Protein AF-A0A971I5K2-F1 (afdb_monomer_lite)

Radius of gyration: 12.91 Å; chains: 1; bounding box: 25×32×32 Å

Foldseek 3Di:
DPQPPLPQQDPVGGNPVSQVVCQVPPQCVVCCVPPVDNDRGDDCRVVDPDPDNPHDD

Sequence (57 aa):
MRRCPAGAITPEGHDKEKCLQYQREVIAKICRERYGYDGYSACGLCQTGVPCESGIP

pLDDT: mean 91.86, std 6.63, range [58.5, 97.5]

Structure (mmCIF, N/CA/C/O backbone):
data_AF-A0A971I5K2-F1
#
_entry.id   AF-A0A971I5K2-F1
#
loop_
_atom_site.group_PDB
_atom_site.id
_atom_site.type_symbol
_atom_site.label_atom_id
_atom_site.label_alt_id
_atom_site.label_comp_id
_atom_site.label_asym_id
_atom_site.label_entity_id
_atom_site.label_seq_id
_atom_site.pdbx_PDB_ins_code
_atom_site.Cartn_x
_atom_site.Cartn_y
_atom_site.Cartn_z
_atom_site.occupancy
_atom_site.B_iso_or_equiv
_atom_site.auth_seq_id
_atom_site.auth_comp_id
_atom_site.auth_asym_id
_atom_site.auth_atom_id
_atom_site.pdbx_PDB_model_num
ATOM 1 N N . MET A 1 1 ? -12.341 1.350 7.582 1.00 58.50 1 MET A N 1
ATOM 2 C CA . MET A 1 1 ? -11.584 0.093 7.399 1.00 58.50 1 MET A CA 1
ATOM 3 C C . MET A 1 1 ? -12.039 -0.684 6.161 1.00 58.50 1 MET A C 1
ATOM 5 O O . MET A 1 1 ? -12.556 -1.784 6.251 1.00 58.50 1 MET A O 1
ATOM 9 N N . ARG A 1 2 ? -11.897 -0.078 4.977 1.00 75.94 2 ARG A N 1
ATOM 10 C CA . ARG A 1 2 ? -12.180 -0.724 3.677 1.00 75.94 2 ARG A CA 1
ATOM 11 C C . ARG A 1 2 ? -11.052 -0.523 2.659 1.00 75.94 2 ARG A C 1
ATOM 13 O O . ARG A 1 2 ? -11.009 -1.208 1.653 1.00 75.94 2 ARG A O 1
ATOM 20 N N . ARG A 1 3 ? -10.131 0.410 2.936 1.00 86.00 3 ARG A N 1
ATOM 21 C CA . ARG A 1 3 ? -9.043 0.797 2.029 1.00 86.00 3 ARG A CA 1
ATOM 22 C C . ARG A 1 3 ? -7.809 -0.098 2.110 1.00 86.00 3 ARG A C 1
ATOM 24 O O . ARG A 1 3 ? -6.989 -0.057 1.209 1.00 86.00 3 ARG A O 1
ATOM 31 N N . CYS A 1 4 ? -7.636 -0.862 3.192 1.00 94.50 4 CYS A N 1
ATOM 32 C CA . CYS A 1 4 ? -6.504 -1.776 3.312 1.00 94.50 4 CYS A CA 1
ATOM 33 C C . CYS A 1 4 ? -6.861 -3.106 2.627 1.00 94.50 4 CYS A C 1
ATOM 35 O O . CYS A 1 4 ? -7.644 -3.860 3.207 1.00 94.50 4 CYS A O 1
ATOM 37 N N . PRO A 1 5 ? -6.294 -3.425 1.448 1.00 94.31 5 PRO A N 1
ATOM 38 C CA . PRO A 1 5 ? -6.590 -4.680 0.752 1.00 94.31 5 PRO A CA 1
ATOM 39 C C . PRO A 1 5 ? -6.082 -5.905 1.522 1.00 94.31 5 PRO A C 1
ATOM 41 O O . PRO A 1 5 ? -6.668 -6.975 1.436 1.00 94.31 5 PRO A O 1
ATOM 44 N N . ALA A 1 6 ? -5.036 -5.732 2.335 1.00 95.75 6 ALA A N 1
ATOM 45 C CA . ALA A 1 6 ? -4.509 -6.777 3.205 1.00 95.75 6 ALA A CA 1
ATOM 46 C C . ALA A 1 6 ? -5.367 -7.009 4.461 1.00 95.75 6 ALA A C 1
ATOM 48 O O . ALA A 1 6 ? -5.099 -7.933 5.221 1.00 95.75 6 ALA A O 1
ATOM 49 N N . GLY A 1 7 ? -6.347 -6.145 4.757 1.00 95.12 7 GLY A N 1
ATOM 50 C CA . GLY A 1 7 ? -7.073 -6.188 6.029 1.00 95.12 7 GLY A CA 1
ATOM 51 C C . GLY A 1 7 ? -6.143 -6.085 7.246 1.00 95.12 7 GLY A C 1
ATOM 52 O O . GLY A 1 7 ? -6.318 -6.829 8.204 1.00 95.12 7 GLY A O 1
ATOM 53 N N . ALA A 1 8 ? -5.112 -5.237 7.166 1.00 96.56 8 ALA A N 1
ATOM 54 C CA . ALA A 1 8 ? -4.104 -5.016 8.210 1.00 96.56 8 ALA A CA 1
ATOM 55 C C . ALA A 1 8 ? -4.410 -3.801 9.108 1.00 96.56 8 ALA A C 1
ATOM 57 O O . ALA A 1 8 ? -3.643 -3.474 10.004 1.00 96.56 8 ALA A O 1
ATOM 58 N N . ILE A 1 9 ? -5.513 -3.095 8.860 1.00 94.31 9 ILE A N 1
ATOM 59 C CA . ILE A 1 9 ? -5.972 -1.981 9.696 1.00 94.31 9 ILE A CA 1
ATOM 60 C C . ILE A 1 9 ? -7.287 -2.404 10.318 1.00 94.31 9 ILE A C 1
ATOM 62 O O . ILE A 1 9 ? -8.179 -2.813 9.582 1.00 94.31 9 ILE A O 1
ATOM 66 N N . THR A 1 10 ? -7.371 -2.282 11.637 1.00 91.12 10 THR A N 1
ATOM 67 C CA . THR A 1 10 ? -8.483 -2.654 12.517 1.00 91.12 10 THR A CA 1
ATOM 68 C C . THR A 1 10 ? -8.851 -1.487 13.444 1.00 91.12 10 THR A C 1
ATOM 70 O O . THR A 1 10 ? -8.039 -0.559 13.543 1.00 91.12 10 THR A O 1
ATOM 73 N N . PRO A 1 11 ? -10.036 -1.440 14.095 1.00 93.19 11 PRO A N 1
ATOM 74 C CA . PRO A 1 11 ? -10.266 -0.468 15.169 1.00 93.19 11 PRO A CA 1
ATOM 75 C C . PRO A 1 11 ? -9.213 -0.546 16.285 1.00 93.19 11 PRO A C 1
ATOM 77 O O . PRO A 1 11 ? -8.902 0.463 16.906 1.00 93.19 11 PRO A O 1
ATOM 80 N N . GLU A 1 12 ? -8.637 -1.727 16.494 1.00 93.12 12 GLU A N 1
ATOM 81 C CA . GLU A 1 12 ? -7.606 -2.037 17.482 1.00 93.12 12 GLU A CA 1
ATOM 82 C C . GLU A 1 12 ? -6.210 -1.558 17.053 1.00 93.12 12 GLU A C 1
ATOM 84 O O . GLU A 1 12 ? -5.302 -1.467 17.877 1.00 93.12 12 GLU A O 1
ATOM 89 N N . GLY A 1 13 ? -6.024 -1.215 15.774 1.00 94.44 13 GLY A N 1
ATOM 90 C CA . GLY A 1 13 ? -4.787 -0.634 15.265 1.00 94.44 13 GLY A CA 1
ATOM 91 C C . GLY A 1 13 ? -4.325 -1.208 13.929 1.00 94.44 13 GLY A C 1
ATOM 92 O O . GLY A 1 13 ? -5.091 -1.781 13.153 1.00 94.44 13 GLY A O 1
ATOM 93 N N . HIS A 1 14 ? -3.043 -1.002 13.631 1.00 95.31 14 HIS A N 1
ATOM 94 C CA . HIS A 1 14 ? -2.417 -1.395 12.370 1.00 95.31 14 HIS A CA 1
ATOM 95 C C . HIS A 1 14 ? -1.450 -2.559 12.600 1.00 95.31 14 HIS A C 1
ATOM 97 O O . HIS A 1 14 ? -0.368 -2.362 13.150 1.00 95.31 14 HIS A O 1
ATOM 103 N N . ASP A 1 15 ? -1.816 -3.737 12.104 1.00 97.25 15 ASP A N 1
ATOM 104 C CA . ASP A 1 15 ? -0.953 -4.912 12.025 1.00 97.25 15 ASP A CA 1
ATOM 105 C C . ASP A 1 15 ? 0.174 -4.672 11.006 1.00 97.25 15 ASP A C 1
ATOM 107 O O . ASP A 1 15 ? -0.010 -4.715 9.782 1.00 97.25 15 ASP A O 1
ATOM 111 N N . LYS A 1 16 ? 1.358 -4.345 11.523 1.00 96.19 16 LYS A N 1
ATOM 112 C CA . LYS A 1 16 ? 2.522 -3.999 10.704 1.00 96.19 16 LYS A CA 1
ATOM 113 C C . LYS A 1 16 ? 3.123 -5.207 10.000 1.00 96.19 16 LYS A C 1
ATOM 115 O O . LYS A 1 16 ? 3.649 -5.037 8.902 1.00 96.19 16 LYS A O 1
ATOM 120 N N . GLU A 1 17 ? 3.022 -6.395 10.584 1.00 97.50 17 GLU A N 1
ATOM 121 C CA . GLU A 1 17 ? 3.575 -7.619 10.004 1.00 97.50 17 GLU A CA 1
ATOM 122 C C . GLU A 1 17 ? 2.762 -8.038 8.780 1.00 97.50 17 GLU A C 1
ATOM 124 O O . GLU A 1 17 ? 3.319 -8.194 7.691 1.00 97.50 17 GLU A O 1
ATOM 129 N N . LYS A 1 18 ? 1.431 -8.071 8.903 1.00 96.81 18 LYS A N 1
ATOM 130 C CA . LYS A 1 18 ? 0.527 -8.365 7.782 1.00 96.81 18 LYS A CA 1
ATOM 131 C C . LYS A 1 18 ? 0.637 -7.331 6.660 1.00 96.81 18 LYS A C 1
ATOM 133 O O . LYS A 1 18 ? 0.618 -7.669 5.474 1.00 96.81 18 LYS A O 1
ATOM 138 N N . CYS A 1 19 ? 0.785 -6.055 7.018 1.00 97.12 19 CYS A N 1
ATOM 139 C CA . CYS A 1 19 ? 1.008 -4.980 6.052 1.00 97.12 19 CYS A CA 1
ATOM 140 C C . CYS A 1 19 ? 2.347 -5.133 5.312 1.00 97.12 19 CYS A C 1
ATOM 142 O O . CYS A 1 19 ? 2.416 -4.931 4.097 1.00 97.12 19 CYS A O 1
ATOM 144 N N . LEU A 1 20 ? 3.417 -5.501 6.021 1.00 96.38 20 LEU A N 1
ATOM 145 C CA . LEU A 1 20 ? 4.734 -5.741 5.431 1.00 96.38 20 LEU A CA 1
ATOM 146 C C . LEU A 1 20 ? 4.724 -6.958 4.502 1.00 96.38 20 LEU A C 1
ATOM 148 O O . LEU A 1 20 ? 5.279 -6.884 3.405 1.00 96.38 20 LEU A O 1
ATOM 152 N N . GLN A 1 21 ? 4.061 -8.044 4.901 1.00 97.00 21 GLN A N 1
ATOM 153 C CA . GLN A 1 21 ? 3.922 -9.238 4.072 1.00 97.00 21 GLN A CA 1
ATOM 154 C C . GLN A 1 21 ? 3.232 -8.909 2.743 1.00 97.00 21 GLN A C 1
ATOM 156 O O . GLN A 1 21 ? 3.775 -9.192 1.676 1.00 97.00 21 GLN A O 1
ATOM 161 N N . TYR A 1 22 ? 2.102 -8.198 2.789 1.00 96.81 22 TYR A N 1
ATOM 162 C CA . TYR A 1 22 ? 1.397 -7.770 1.580 1.00 96.81 22 TYR A CA 1
ATOM 163 C C . TYR A 1 22 ? 2.260 -6.878 0.668 1.00 96.81 22 TYR A C 1
ATOM 165 O O . TYR A 1 22 ? 2.215 -7.004 -0.557 1.00 96.81 22 TYR A O 1
ATOM 173 N N . GLN A 1 23 ? 3.085 -5.993 1.240 1.00 96.50 23 GLN A N 1
ATOM 174 C CA . GLN A 1 23 ? 4.004 -5.158 0.457 1.00 96.50 23 GLN A CA 1
ATOM 175 C C . GLN A 1 23 ? 5.087 -5.979 -0.259 1.00 96.50 23 GLN A C 1
ATOM 177 O 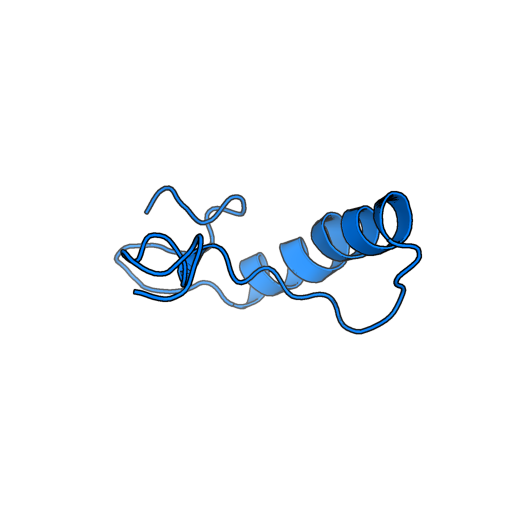O . GLN A 1 23 ? 5.398 -5.698 -1.417 1.00 96.50 23 GLN A O 1
ATOM 182 N N . ARG A 1 24 ? 5.639 -6.998 0.407 1.00 95.06 24 ARG A N 1
ATOM 183 C CA . ARG A 1 24 ? 6.696 -7.859 -0.146 1.00 95.06 24 ARG A CA 1
ATOM 184 C C . ARG A 1 24 ? 6.179 -8.852 -1.180 1.00 95.06 24 ARG A C 1
ATOM 186 O O . ARG A 1 24 ? 6.852 -9.085 -2.174 1.00 95.06 24 ARG A O 1
ATOM 193 N N . GLU A 1 25 ? 5.007 -9.432 -0.951 1.00 94.81 25 GLU A N 1
ATOM 194 C CA . GLU A 1 25 ? 4.491 -10.518 -1.790 1.00 94.81 25 GLU A CA 1
ATOM 195 C C . GLU A 1 25 ? 3.617 -10.008 -2.941 1.00 94.81 25 GLU A C 1
ATOM 197 O O . GLU A 1 25 ? 3.699 -10.518 -4.057 1.00 94.81 25 GLU A O 1
ATOM 202 N N . VAL A 1 26 ? 2.792 -8.985 -2.691 1.00 96.75 26 VAL A N 1
ATOM 203 C CA . VAL A 1 26 ? 1.793 -8.510 -3.660 1.00 96.75 26 VAL A CA 1
ATOM 204 C C . VAL A 1 26 ? 2.242 -7.221 -4.333 1.00 96.75 26 VAL A C 1
ATOM 206 O O . VAL A 1 26 ? 2.308 -7.160 -5.561 1.00 96.75 26 VAL A O 1
ATOM 209 N N . ILE A 1 27 ? 2.578 -6.187 -3.557 1.00 96.44 27 ILE A N 1
ATOM 210 C CA . ILE A 1 27 ? 2.929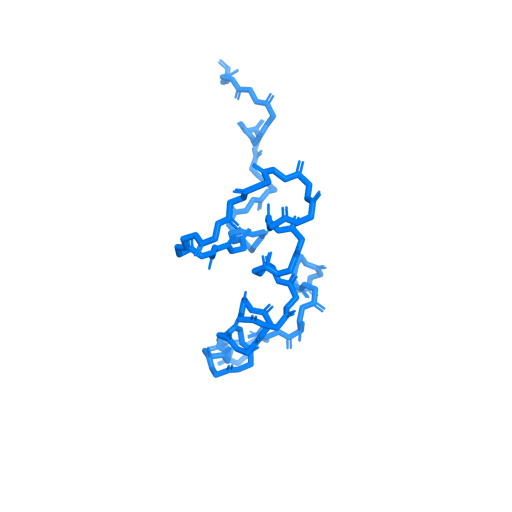 -4.882 -4.140 1.00 96.44 27 ILE A CA 1
ATOM 211 C C . ILE A 1 27 ? 4.238 -4.958 -4.925 1.00 96.44 27 ILE A C 1
ATOM 213 O O . ILE A 1 27 ? 4.273 -4.464 -6.047 1.00 96.44 27 ILE A O 1
ATOM 217 N N . ALA A 1 28 ? 5.276 -5.615 -4.397 1.00 96.19 28 ALA A N 1
ATOM 218 C CA . ALA A 1 28 ? 6.547 -5.782 -5.110 1.00 96.19 28 ALA A CA 1
ATOM 219 C C . ALA A 1 28 ? 6.351 -6.426 -6.492 1.00 96.19 28 ALA A C 1
ATOM 221 O O . ALA A 1 28 ? 6.875 -5.937 -7.492 1.00 96.19 28 ALA A O 1
ATOM 222 N N . LYS A 1 29 ? 5.521 -7.477 -6.564 1.00 96.06 29 LYS A N 1
ATOM 223 C CA . LYS A 1 29 ? 5.174 -8.149 -7.820 1.00 96.06 29 LYS A CA 1
ATOM 224 C C . LYS A 1 29 ? 4.466 -7.202 -8.791 1.00 96.06 29 LYS A C 1
ATOM 226 O O . LYS A 1 29 ? 4.879 -7.096 -9.940 1.00 96.06 29 LYS A O 1
ATOM 231 N N . ILE A 1 30 ? 3.444 -6.478 -8.329 1.00 96.00 30 ILE A N 1
ATOM 232 C CA . ILE A 1 30 ? 2.713 -5.506 -9.157 1.00 96.00 30 ILE A CA 1
ATOM 233 C C . ILE A 1 30 ? 3.653 -4.408 -9.670 1.00 96.00 30 ILE A C 1
ATOM 235 O O . ILE A 1 30 ? 3.573 -4.038 -10.841 1.00 96.00 30 ILE A O 1
ATOM 239 N N . CYS A 1 31 ? 4.543 -3.893 -8.818 1.00 95.81 31 CYS A N 1
ATOM 240 C CA . CYS A 1 31 ? 5.509 -2.861 -9.185 1.00 95.81 31 CYS A CA 1
ATOM 241 C C . CYS A 1 31 ? 6.473 -3.336 -10.276 1.00 95.81 31 CYS A C 1
ATOM 243 O O . CYS A 1 31 ? 6.676 -2.624 -11.263 1.00 95.81 31 CYS A O 1
ATOM 245 N N . ARG A 1 32 ? 6.999 -4.556 -10.140 1.00 96.12 32 ARG A N 1
ATOM 246 C CA . ARG A 1 32 ? 7.843 -5.185 -11.158 1.00 96.12 32 ARG A CA 1
ATOM 247 C C . ARG A 1 32 ? 7.089 -5.367 -12.470 1.00 96.12 32 ARG A C 1
ATOM 249 O O . ARG A 1 32 ? 7.561 -4.928 -13.510 1.00 96.12 32 ARG A O 1
ATOM 256 N N . GLU A 1 33 ? 5.913 -5.988 -12.426 1.00 97.31 33 GLU A N 1
ATOM 257 C CA . GLU A 1 33 ? 5.162 -6.365 -13.629 1.00 97.31 33 GLU A CA 1
ATOM 258 C C . GLU A 1 33 ? 4.606 -5.157 -14.392 1.00 97.31 33 GLU A C 1
ATOM 260 O O . GLU A 1 33 ? 4.592 -5.165 -15.620 1.00 97.31 33 GLU A O 1
ATOM 265 N N . ARG A 1 34 ? 4.144 -4.115 -13.689 1.00 96.81 34 ARG A N 1
ATOM 266 C CA . ARG A 1 34 ? 3.529 -2.940 -14.330 1.00 96.81 34 ARG A CA 1
ATOM 267 C C . ARG A 1 34 ? 4.518 -1.843 -14.680 1.00 96.81 34 ARG A C 1
ATOM 269 O O . ARG A 1 34 ? 4.290 -1.124 -15.647 1.00 96.81 34 ARG A O 1
ATOM 276 N N . TYR A 1 35 ? 5.564 -1.679 -13.875 1.00 94.75 35 TYR A N 1
ATOM 277 C CA . TYR A 1 35 ? 6.446 -0.514 -13.953 1.00 94.75 35 TYR A CA 1
ATOM 278 C C . TYR A 1 35 ? 7.925 -0.883 -14.102 1.00 94.75 35 TYR A C 1
ATOM 280 O O . TYR A 1 35 ? 8.756 0.017 -14.170 1.00 94.75 35 TYR A O 1
ATOM 288 N N . GLY A 1 36 ? 8.277 -2.175 -14.135 1.00 96.12 36 GLY A N 1
ATOM 289 C CA . GLY A 1 36 ? 9.674 -2.617 -14.187 1.00 96.12 36 GLY A CA 1
ATOM 290 C C . GLY A 1 36 ? 10.481 -2.219 -12.949 1.00 96.12 36 GLY A C 1
ATOM 291 O O . GLY A 1 36 ? 11.698 -2.081 -13.030 1.00 96.12 36 GLY A O 1
ATOM 292 N N . TYR A 1 37 ? 9.813 -1.973 -11.817 1.00 94.56 37 TYR A N 1
ATOM 293 C CA . TYR A 1 37 ? 10.448 -1.479 -10.599 1.00 94.56 37 TYR A CA 1
ATOM 294 C C . TYR A 1 37 ? 10.669 -2.600 -9.581 1.00 94.56 37 TYR A C 1
ATOM 296 O O . TYR A 1 37 ? 9.709 -3.187 -9.084 1.00 94.56 37 TYR A 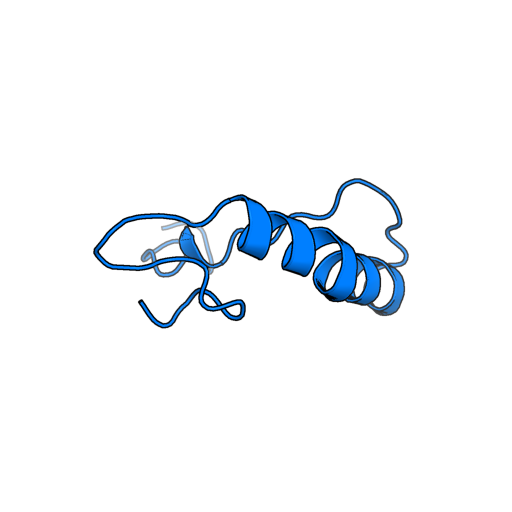O 1
ATOM 304 N N . ASP A 1 38 ? 11.937 -2.826 -9.231 1.00 92.00 38 ASP A N 1
ATOM 305 C CA . ASP A 1 38 ? 12.394 -3.859 -8.287 1.00 92.00 38 ASP A CA 1
ATOM 306 C C . ASP A 1 38 ? 12.949 -3.309 -6.965 1.00 92.00 38 ASP A C 1
ATOM 308 O O . ASP A 1 38 ? 13.559 -4.037 -6.180 1.00 92.00 38 ASP A O 1
ATOM 312 N N . GLY A 1 39 ? 12.766 -2.013 -6.714 1.00 89.19 39 GLY A N 1
ATOM 313 C CA . GLY A 1 39 ? 13.201 -1.376 -5.475 1.00 89.19 39 GLY A CA 1
ATOM 314 C C . GLY A 1 39 ? 12.213 -1.550 -4.319 1.00 89.19 39 GLY A C 1
ATOM 315 O O . GLY A 1 39 ? 11.385 -2.458 -4.285 1.00 89.19 39 GLY A O 1
ATOM 316 N N . TYR A 1 40 ? 12.29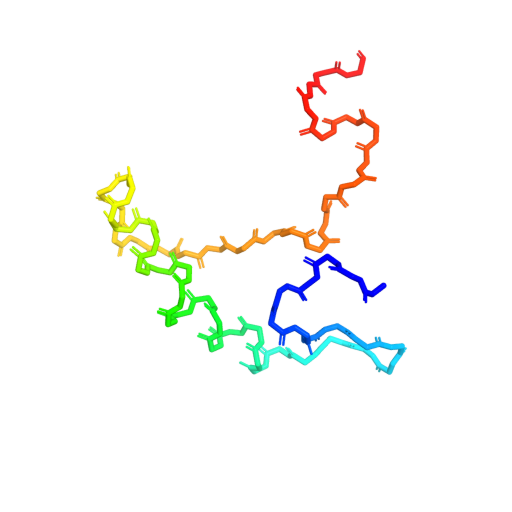9 -0.646 -3.343 1.00 87.06 40 TYR A N 1
ATOM 317 C CA . TYR A 1 40 ? 11.426 -0.665 -2.174 1.00 87.06 40 TYR A CA 1
ATOM 318 C C . TYR A 1 40 ? 9.973 -0.344 -2.551 1.00 87.06 40 TYR A C 1
ATOM 320 O O . TYR A 1 40 ? 9.634 0.783 -2.912 1.00 87.06 40 TYR A O 1
ATOM 328 N N . SER A 1 41 ? 9.102 -1.340 -2.438 1.00 87.00 41 SER A N 1
ATOM 329 C CA . SER A 1 41 ? 7.674 -1.232 -2.725 1.00 87.00 41 SER A CA 1
ATOM 330 C C . SER 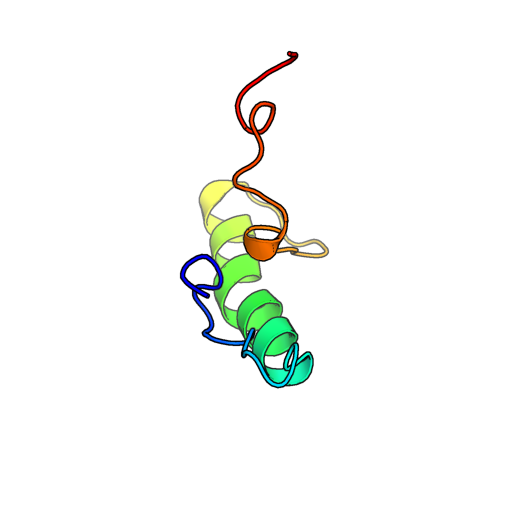A 1 41 ? 6.867 -0.798 -1.499 1.00 87.00 41 SER A C 1
ATOM 332 O O . SER A 1 41 ? 6.961 -1.405 -0.432 1.00 87.00 41 SER A O 1
ATOM 334 N N . ALA A 1 42 ? 6.005 0.207 -1.681 1.00 90.44 42 ALA A N 1
ATOM 335 C CA . ALA A 1 42 ? 5.077 0.712 -0.670 1.00 90.44 42 ALA A CA 1
ATOM 336 C C . ALA A 1 42 ? 3.631 0.743 -1.195 1.00 90.44 42 ALA A C 1
ATOM 338 O O . ALA A 1 42 ? 3.403 0.892 -2.392 1.00 90.44 42 ALA A O 1
ATOM 339 N N . CYS A 1 43 ? 2.644 0.600 -0.300 1.00 93.62 43 CYS A N 1
ATOM 340 C CA . CYS A 1 43 ? 1.218 0.554 -0.669 1.00 93.62 43 CYS A CA 1
ATOM 341 C C . CYS A 1 43 ? 0.495 1.909 -0.540 1.00 93.62 43 CYS A C 1
ATOM 343 O O . CYS A 1 43 ? -0.179 2.343 -1.466 1.00 93.62 43 CYS A O 1
ATOM 345 N N . GLY A 1 44 ? 0.577 2.569 0.622 1.00 91.25 44 GLY A N 1
ATOM 346 C CA . GLY A 1 44 ? 0.005 3.908 0.856 1.00 91.25 44 GLY A CA 1
ATOM 347 C C . GLY A 1 44 ? -1.531 4.045 0.857 1.00 91.25 44 GLY A C 1
ATOM 348 O O . GLY A 1 44 ? -2.033 5.024 1.397 1.00 91.25 44 GLY A O 1
ATOM 349 N N . LEU A 1 45 ? -2.305 3.074 0.352 1.00 92.12 45 LEU A N 1
ATOM 350 C CA . LEU A 1 45 ? -3.772 3.170 0.165 1.00 92.12 45 LEU A CA 1
ATOM 351 C C . LEU A 1 45 ? -4.583 3.518 1.426 1.00 92.12 45 LEU A C 1
ATOM 353 O O . LEU A 1 45 ? -5.697 4.031 1.357 1.00 92.12 45 LEU A O 1
ATOM 357 N N . CYS A 1 46 ? -4.060 3.236 2.618 1.00 91.88 46 CYS A N 1
ATOM 358 C CA . CYS A 1 46 ? -4.734 3.635 3.849 1.00 91.88 46 CYS A CA 1
ATOM 359 C C . CYS A 1 46 ? -4.717 5.154 4.089 1.00 91.88 46 CYS A C 1
ATOM 361 O O . CYS A 1 46 ? -5.638 5.656 4.744 1.00 91.88 46 CYS A O 1
ATOM 363 N N . GLN A 1 47 ? -3.722 5.854 3.535 1.00 88.19 47 GLN A N 1
ATOM 364 C CA . GLN A 1 47 ? -3.500 7.299 3.639 1.00 88.19 47 GLN A CA 1
ATOM 365 C C . GLN A 1 47 ? -4.168 8.100 2.507 1.00 88.19 47 GLN A C 1
ATOM 367 O O . GLN A 1 47 ? -4.065 9.322 2.497 1.00 88.19 47 GLN A O 1
ATOM 372 N N . THR A 1 48 ? -4.863 7.438 1.577 1.00 87.06 48 THR A N 1
ATOM 373 C CA . THR A 1 48 ? -5.650 8.091 0.520 1.00 87.06 48 THR A CA 1
ATOM 374 C C . THR A 1 48 ? -7.119 8.278 0.948 1.00 87.06 48 THR A C 1
ATOM 376 O O . THR A 1 48 ? -7.498 7.990 2.091 1.00 87.06 48 THR A O 1
ATOM 379 N N . GLY A 1 49 ? -7.967 8.762 0.042 1.00 83.25 49 GLY A N 1
ATOM 380 C CA . GLY A 1 49 ? -9.370 9.118 0.265 1.00 83.25 49 GLY A CA 1
ATOM 381 C C . GLY A 1 49 ? -9.552 10.548 0.768 1.00 83.25 49 GLY A C 1
ATOM 382 O O . GLY A 1 49 ? -10.511 10.820 1.490 1.00 83.25 49 GLY A O 1
ATOM 383 N N . VAL A 1 50 ? -8.593 11.427 0.472 1.00 86.62 50 VAL A N 1
ATOM 384 C CA . VAL A 1 50 ? -8.631 12.857 0.807 1.00 86.62 50 VAL A CA 1
ATOM 385 C C . VAL A 1 50 ? -9.056 13.666 -0.422 1.00 86.62 50 VAL A C 1
ATOM 387 O O . VAL A 1 50 ? -8.804 13.212 -1.536 1.00 86.62 50 VAL A O 1
ATOM 390 N N . PRO A 1 51 ? -9.642 14.870 -0.269 1.00 89.19 51 PRO A N 1
ATOM 391 C CA . PRO A 1 51 ? -10.139 15.649 -1.409 1.00 89.19 51 PRO A CA 1
ATOM 392 C C . PRO A 1 51 ? -9.099 15.927 -2.507 1.00 89.19 51 PRO A C 1
ATOM 394 O O . PRO A 1 51 ? -9.459 16.092 -3.664 1.00 89.19 51 PRO A O 1
ATOM 397 N N . CYS A 1 52 ? -7.813 15.950 -2.150 1.00 89.56 52 CYS A N 1
ATOM 398 C CA . CYS A 1 52 ? -6.695 16.205 -3.057 1.00 89.56 52 CYS A CA 1
ATOM 399 C C . CYS A 1 52 ? -6.011 14.939 -3.606 1.00 89.56 52 CYS A C 1
ATOM 401 O O . CYS A 1 52 ? -4.938 15.023 -4.194 1.00 89.56 52 CYS A O 1
ATOM 403 N N . GLU A 1 53 ? -6.576 13.745 -3.412 1.00 88.88 53 GLU A N 1
ATOM 404 C CA . GLU A 1 53 ? -5.898 12.499 -3.803 1.00 88.88 53 GLU A CA 1
ATOM 405 C C . GLU A 1 53 ? -5.714 12.331 -5.321 1.00 88.88 53 GLU A C 1
ATOM 407 O O . GLU A 1 53 ? -4.837 11.585 -5.753 1.00 88.88 53 GLU A O 1
ATOM 412 N N . SER A 1 54 ? -6.526 13.021 -6.127 1.00 88.12 54 SER A N 1
ATOM 413 C CA . SER A 1 54 ? -6.510 12.949 -7.592 1.00 88.12 54 SER A CA 1
ATOM 414 C C . SER A 1 54 ? -5.926 14.189 -8.275 1.00 88.12 54 SER A C 1
ATOM 416 O O . SER A 1 54 ? -5.878 14.229 -9.503 1.00 88.12 54 SER A O 1
ATOM 418 N N . GLY A 1 55 ? -5.513 15.214 -7.522 1.00 86.38 55 GLY A N 1
ATOM 419 C CA . GLY A 1 55 ? -5.039 16.475 -8.090 1.00 86.38 55 GLY A CA 1
ATOM 420 C C . GLY A 1 55 ? -4.772 17.562 -7.051 1.00 86.38 55 GLY A C 1
ATOM 421 O O . GLY A 1 55 ? -5.077 17.411 -5.869 1.00 86.38 55 GLY A O 1
ATOM 422 N N . ILE A 1 56 ? -4.184 18.669 -7.508 1.00 85.88 56 ILE A N 1
ATOM 423 C CA . ILE A 1 56 ? -3.997 19.872 -6.686 1.00 85.88 56 ILE A CA 1
ATOM 424 C C . ILE A 1 56 ? -5.390 20.417 -6.302 1.00 85.88 56 ILE A C 1
ATOM 426 O O . ILE A 1 56 ? -6.247 20.448 -7.188 1.00 85.88 56 ILE A O 1
ATOM 430 N N . PRO A 1 57 ? -5.624 20.796 -5.025 1.00 75.94 57 PRO A N 1
ATOM 431 C CA . PRO A 1 57 ? -6.883 21.403 -4.588 1.00 75.94 57 PRO A CA 1
ATOM 432 C C . PRO A 1 57 ? -7.280 22.646 -5.386 1.00 75.94 5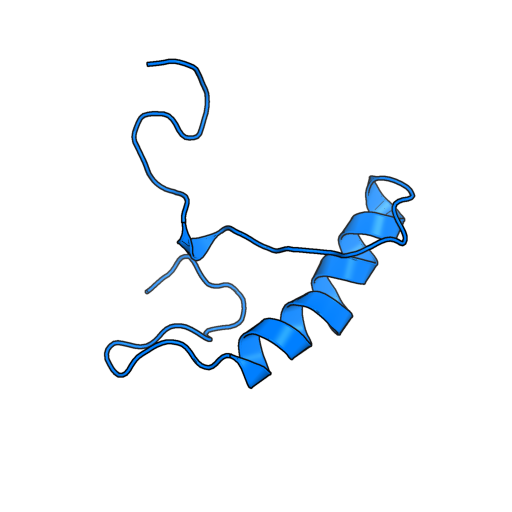7 PRO A C 1
ATOM 434 O O . PRO A 1 57 ? -6.371 23.444 -5.718 1.00 75.94 57 PRO A O 1
#

Secondary structure (DSSP, 8-state):
--S-TT--EETTEE-HHHHHHHIIIIIHHHHHHHH---S-----GGG--STTTTS--